Protein AF-A0A4Y8C756-F1 (afdb_monomer)

Solvent-accessible surface area (backbone atoms only — not comparable to full-atom values): 3636 Å² total; per-residue (Å²): 137,84,47,70,46,74,51,41,69,50,24,40,53,10,60,74,69,71,72,71,50,59,51,60,63,62,52,48,55,54,41,62,75,76,39,76,38,82,38,77,64,72,46,95,84,48,76,38,33,43,73,66,53,56,53,48,64,73,74,108

pLDDT: mean 98.23, std 1.29, range [90.75, 98.81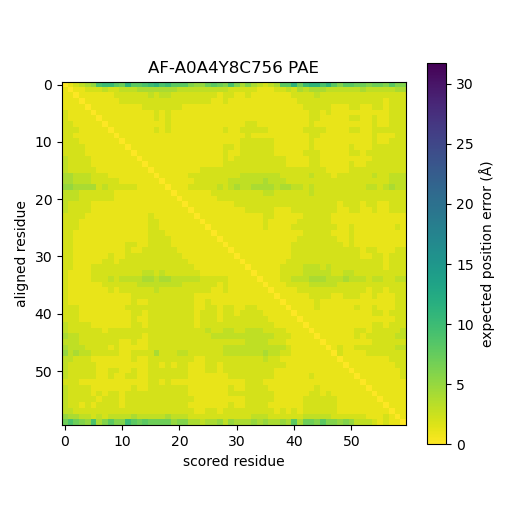]

Sequence (60 aa):
MLLGVNIDHIAVLRQARMVNDPDLLEAAFIAAKHGDQITLHVREDRRHAQDFDLENIIKF

Foldseek 3Di:
DFDEDEQQVQQLVCVVVVPCPPPSLVVLVVCVVPGDHYDYDCDPVNNGDHPVSVVSSVVD

Structure (mmCIF, N/CA/C/O backbone):
data_AF-A0A4Y8C756-F1
#
_entry.id   AF-A0A4Y8C756-F1
#
loop_
_atom_site.group_PDB
_atom_site.id
_atom_site.type_symbol
_atom_site.label_atom_id
_atom_site.label_alt_id
_atom_site.label_comp_id
_atom_site.label_asym_id
_atom_site.label_entity_id
_atom_site.label_seq_id
_atom_site.pdbx_PDB_ins_code
_atom_site.Cartn_x
_atom_site.Cartn_y
_atom_site.Cartn_z
_atom_site.occupancy
_atom_site.B_iso_or_equiv
_atom_site.auth_seq_id
_atom_site.auth_comp_id
_atom_site.auth_asym_id
_atom_site.auth_atom_id
_atom_site.pdbx_PDB_model_num
ATOM 1 N N . MET A 1 1 ? -20.870 -2.888 10.029 1.00 90.75 1 MET A N 1
ATOM 2 C CA . MET A 1 1 ? -20.062 -3.601 9.013 1.00 90.75 1 MET A CA 1
ATOM 3 C C . MET A 1 1 ? -18.711 -2.914 8.967 1.00 90.75 1 MET A C 1
ATOM 5 O O . MET A 1 1 ? -18.709 -1.711 9.185 1.00 90.75 1 MET A O 1
ATOM 9 N N . LEU A 1 2 ? -17.620 -3.648 8.743 1.00 97.75 2 LEU A N 1
ATOM 10 C CA . LEU A 1 2 ? -16.278 -3.070 8.599 1.00 97.75 2 LEU A CA 1
ATOM 11 C C . LEU A 1 2 ? -15.896 -2.994 7.115 1.00 97.75 2 LEU A C 1
ATOM 13 O O . LEU A 1 2 ? -16.320 -3.851 6.334 1.00 97.75 2 LEU A O 1
ATOM 17 N N . LEU A 1 3 ? -15.090 -2.002 6.745 1.00 98.50 3 LEU A N 1
ATOM 18 C CA . LEU A 1 3 ? -14.532 -1.806 5.413 1.00 98.50 3 LEU A CA 1
ATOM 19 C C . LEU A 1 3 ? -13.001 -1.867 5.458 1.00 98.50 3 LEU A C 1
ATOM 21 O O . LEU A 1 3 ? -12.339 -0.975 5.987 1.00 98.50 3 LEU A O 1
ATOM 25 N N . GLY A 1 4 ? -12.448 -2.907 4.834 1.00 98.62 4 GLY A N 1
ATOM 26 C CA . GLY A 1 4 ? -11.030 -2.980 4.503 1.00 98.62 4 GLY A CA 1
ATOM 27 C C . GLY A 1 4 ? -10.764 -2.387 3.121 1.00 98.62 4 GLY A C 1
ATOM 28 O O . GLY A 1 4 ? -11.404 -2.786 2.148 1.00 98.62 4 GLY A O 1
ATOM 29 N N . VAL A 1 5 ? -9.819 -1.454 3.019 1.00 98.81 5 VAL A N 1
ATOM 30 C CA . VAL A 1 5 ? -9.430 -0.822 1.751 1.00 98.81 5 VAL A CA 1
ATOM 31 C C . VAL A 1 5 ? -8.152 -1.474 1.234 1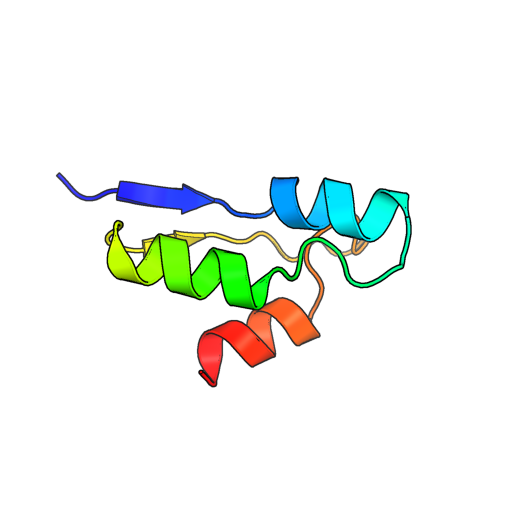.00 98.81 5 VAL A C 1
ATOM 33 O O . VAL A 1 5 ? -7.105 -1.383 1.875 1.00 98.81 5 VAL A O 1
ATOM 36 N N . ASN A 1 6 ? -8.228 -2.136 0.076 1.00 98.81 6 ASN A N 1
ATOM 37 C CA . ASN A 1 6 ? -7.042 -2.654 -0.604 1.00 98.81 6 ASN A CA 1
ATOM 38 C C . ASN A 1 6 ? -6.367 -1.544 -1.430 1.00 98.81 6 ASN A C 1
ATOM 40 O O . ASN A 1 6 ? -7.017 -0.929 -2.275 1.00 98.81 6 ASN A O 1
ATOM 44 N N . ILE A 1 7 ? -5.071 -1.312 -1.200 1.00 98.75 7 ILE A N 1
A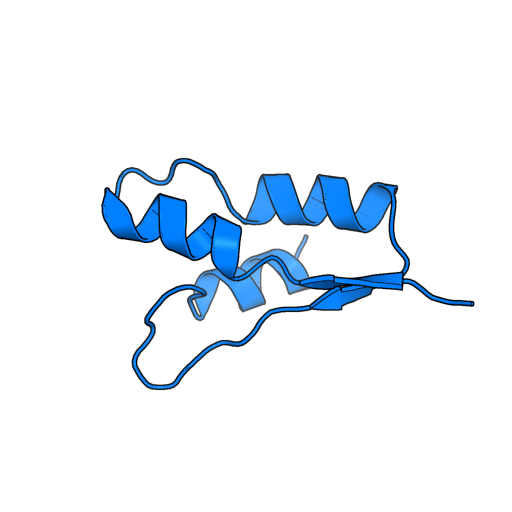TOM 45 C CA . ILE A 1 7 ? -4.290 -0.246 -1.854 1.00 98.75 7 ILE A CA 1
ATOM 46 C C . ILE A 1 7 ? -3.285 -0.749 -2.910 1.00 98.75 7 ILE A C 1
ATOM 48 O O . ILE A 1 7 ? -2.534 0.044 -3.471 1.00 98.75 7 ILE A O 1
ATOM 52 N N . ASP A 1 8 ? -3.295 -2.037 -3.267 1.00 98.69 8 ASP A N 1
ATOM 53 C CA . ASP A 1 8 ? -2.352 -2.648 -4.221 1.00 98.69 8 ASP A CA 1
ATOM 54 C C . ASP A 1 8 ? -2.326 -1.934 -5.581 1.00 98.69 8 ASP A C 1
ATOM 56 O O . ASP A 1 8 ? -1.274 -1.769 -6.200 1.00 98.69 8 ASP A O 1
ATOM 60 N N . HIS A 1 9 ? -3.483 -1.470 -6.052 1.00 98.69 9 HIS A N 1
ATOM 61 C CA . HIS A 1 9 ? -3.602 -0.821 -7.358 1.00 98.69 9 HIS A CA 1
ATOM 62 C C . HIS A 1 9 ? -3.028 0.604 -7.388 1.00 98.69 9 HIS A C 1
ATOM 64 O O . HIS A 1 9 ? -2.694 1.102 -8.462 1.00 98.69 9 HIS A O 1
ATOM 70 N N . ILE A 1 10 ? -2.838 1.244 -6.233 1.00 98.81 10 ILE A N 1
ATOM 71 C CA . ILE A 1 10 ? -2.098 2.509 -6.141 1.00 98.81 10 ILE A CA 1
ATOM 72 C C . ILE A 1 10 ? -0.616 2.231 -6.404 1.00 98.81 10 ILE A C 1
ATOM 74 O O . ILE A 1 10 ? 0.013 2.901 -7.224 1.00 98.81 10 ILE A O 1
ATOM 78 N N . ALA A 1 11 ? -0.084 1.151 -5.823 1.00 98.69 11 ALA A N 1
ATOM 79 C CA . ALA A 1 11 ? 1.271 0.701 -6.113 1.00 98.69 11 ALA A CA 1
ATOM 80 C C . ALA A 1 11 ? 1.442 0.255 -7.578 1.00 98.69 11 ALA A C 1
ATOM 82 O O . ALA A 1 11 ? 2.519 0.445 -8.132 1.00 98.69 11 ALA A O 1
ATOM 83 N N . VAL A 1 12 ? 0.403 -0.255 -8.256 1.00 98.75 12 VAL A N 1
ATOM 84 C CA . VAL A 1 12 ? 0.463 -0.508 -9.714 1.00 98.75 12 VAL A CA 1
ATOM 85 C C . VAL A 1 12 ? 0.776 0.776 -10.493 1.00 98.75 12 VAL A C 1
ATOM 87 O O . VAL A 1 12 ? 1.626 0.746 -11.383 1.00 98.75 12 VAL A O 1
ATOM 90 N N . LEU A 1 13 ? 0.144 1.907 -10.151 1.00 98.69 13 LEU A N 1
ATOM 91 C CA . LEU A 1 13 ? 0.438 3.200 -10.786 1.00 98.69 13 LEU A CA 1
ATOM 92 C C . LEU A 1 13 ? 1.876 3.646 -10.503 1.00 98.69 13 LEU A C 1
ATOM 94 O O . LEU A 1 13 ? 2.596 3.999 -11.438 1.00 98.69 13 LEU A O 1
ATOM 98 N N . ARG A 1 14 ? 2.317 3.541 -9.243 1.00 98.69 14 ARG A N 1
ATOM 99 C CA . ARG A 1 14 ? 3.690 3.873 -8.842 1.00 98.69 14 ARG A CA 1
ATOM 100 C C . ARG A 1 14 ? 4.721 3.045 -9.611 1.00 98.69 14 ARG A C 1
ATOM 102 O O . ARG A 1 14 ? 5.648 3.599 -10.205 1.00 98.69 14 ARG A O 1
ATOM 109 N N . GLN A 1 15 ? 4.553 1.721 -9.644 1.00 98.44 15 GLN A N 1
ATOM 110 C CA . GLN A 1 15 ? 5.489 0.799 -10.298 1.00 98.44 15 GLN A CA 1
ATOM 111 C C . GLN A 1 15 ? 5.495 0.947 -11.826 1.00 98.44 15 GLN A C 1
ATOM 113 O O . GLN A 1 15 ? 6.497 0.643 -12.466 1.00 98.44 15 GLN A O 1
ATOM 118 N N . ALA A 1 16 ? 4.417 1.457 -12.431 1.00 98.62 16 ALA A N 1
ATOM 119 C CA . ALA A 1 16 ? 4.374 1.692 -13.873 1.00 98.62 16 ALA A CA 1
ATOM 120 C C . ALA A 1 16 ? 5.366 2.773 -14.340 1.00 98.62 16 ALA A C 1
ATOM 122 O O . ALA A 1 16 ? 5.685 2.826 -15.531 1.00 98.62 16 ALA A O 1
ATOM 123 N N . ARG A 1 17 ? 5.813 3.660 -13.439 1.00 98.44 17 ARG A N 1
ATOM 124 C CA . ARG A 1 17 ? 6.707 4.783 -13.772 1.00 98.44 17 ARG A CA 1
ATOM 125 C C . ARG A 1 17 ? 7.942 4.894 -12.893 1.00 98.44 17 ARG A C 1
ATOM 127 O O . ARG A 1 17 ? 8.886 5.548 -13.316 1.00 98.44 17 ARG A O 1
ATOM 134 N N . MET A 1 18 ? 7.975 4.230 -11.740 1.00 97.75 18 MET A N 1
ATOM 135 C CA . MET A 1 18 ? 9.141 4.179 -10.851 1.00 97.75 18 MET A CA 1
ATOM 136 C C . MET A 1 18 ? 9.609 5.566 -10.377 1.00 97.75 18 MET A C 1
ATOM 138 O O . MET A 1 18 ? 10.802 5.806 -10.218 1.00 97.75 18 MET A O 1
ATOM 142 N N . VAL A 1 19 ? 8.665 6.482 -10.145 1.00 98.06 19 VAL A N 1
ATOM 143 C CA . VAL A 1 19 ? 8.931 7.875 -9.723 1.00 98.06 19 VAL A CA 1
ATOM 144 C C . VAL A 1 19 ? 8.471 8.180 -8.292 1.00 98.06 19 VAL A C 1
ATOM 146 O O . VAL A 1 19 ? 8.438 9.338 -7.899 1.00 98.06 19 VAL A O 1
ATOM 149 N N . ASN A 1 20 ? 8.119 7.150 -7.513 1.00 97.94 20 ASN A N 1
ATOM 150 C CA . ASN A 1 20 ? 7.491 7.284 -6.189 1.00 97.94 20 ASN A CA 1
ATOM 151 C C . ASN A 1 20 ? 6.224 8.163 -6.184 1.00 97.94 20 ASN A C 1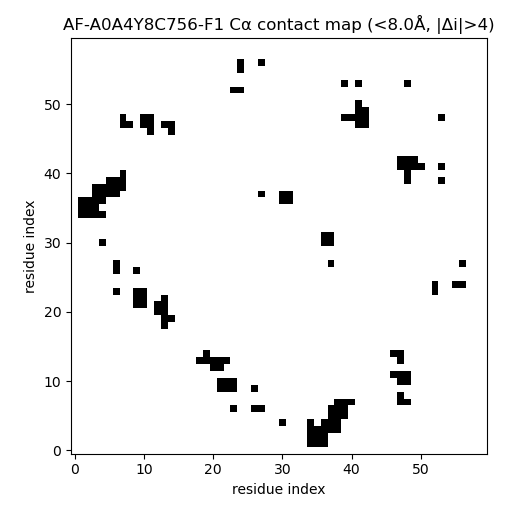
ATOM 153 O O . ASN A 1 20 ? 5.959 8.876 -5.225 1.00 97.94 20 ASN A O 1
ATOM 157 N N . ASP A 1 21 ? 5.453 8.119 -7.270 1.00 98.19 21 ASP A N 1
ATOM 158 C CA . ASP A 1 21 ? 4.189 8.838 -7.396 1.00 98.19 21 ASP A CA 1
ATOM 159 C C . ASP A 1 21 ? 3.174 7.934 -8.119 1.00 98.19 21 ASP A C 1
ATOM 161 O O . ASP A 1 21 ? 3.474 7.452 -9.223 1.00 98.19 21 ASP A O 1
ATOM 165 N N . PRO A 1 22 ? 2.014 7.634 -7.509 1.00 98.50 22 PRO A N 1
ATOM 166 C CA . PRO A 1 22 ? 1.602 8.016 -6.149 1.00 98.50 22 PRO A CA 1
ATOM 167 C C . PRO A 1 22 ? 2.416 7.333 -5.037 1.00 98.50 22 PRO A C 1
ATOM 169 O O . PRO A 1 22 ? 2.863 6.191 -5.190 1.00 98.50 22 PRO A O 1
ATOM 172 N N . ASP A 1 23 ? 2.564 8.018 -3.899 1.00 98.31 23 ASP A N 1
ATOM 173 C CA . ASP A 1 23 ? 3.126 7.439 -2.675 1.00 98.31 23 ASP A CA 1
ATOM 174 C C . ASP A 1 23 ? 2.075 6.560 -1.972 1.00 98.31 23 ASP A C 1
ATOM 176 O O . ASP A 1 23 ? 0.931 6.963 -1.729 1.00 98.31 23 ASP A O 1
ATOM 180 N N . LEU A 1 24 ? 2.456 5.323 -1.655 1.00 98.50 24 LEU A N 1
ATOM 181 C CA . LEU A 1 24 ? 1.548 4.349 -1.059 1.00 98.50 24 LEU A CA 1
ATOM 182 C C . LEU A 1 24 ? 1.268 4.631 0.425 1.00 98.50 24 LEU A C 1
ATOM 184 O O . LEU A 1 24 ? 0.187 4.293 0.909 1.00 98.50 24 LEU A O 1
ATOM 188 N N . LEU A 1 25 ? 2.201 5.267 1.137 1.00 98.62 25 LEU A N 1
ATOM 189 C CA . LEU A 1 25 ? 2.030 5.635 2.541 1.00 98.62 25 LEU A CA 1
ATOM 190 C C . LEU A 1 25 ? 1.019 6.780 2.689 1.00 98.62 25 LEU A C 1
ATOM 192 O O . LEU A 1 25 ? 0.177 6.749 3.586 1.00 98.62 25 LEU A O 1
ATOM 196 N N . GLU A 1 26 ? 1.023 7.746 1.767 1.00 98.62 26 GLU A N 1
ATOM 197 C CA . GLU A 1 26 ? -0.008 8.793 1.733 1.00 98.62 26 GLU A CA 1
ATOM 198 C C . GLU A 1 26 ? -1.407 8.192 1.541 1.00 98.62 26 GLU A C 1
ATOM 200 O O . GLU A 1 26 ? -2.348 8.529 2.266 1.00 98.62 26 GLU A O 1
ATOM 205 N N . ALA A 1 27 ? -1.543 7.238 0.617 1.00 98.62 27 ALA A N 1
ATOM 206 C CA . ALA A 1 27 ? -2.795 6.520 0.415 1.00 98.62 27 ALA A CA 1
ATOM 207 C C . ALA A 1 27 ? -3.224 5.709 1.648 1.00 98.62 27 ALA A C 1
ATOM 209 O O . ALA A 1 27 ? -4.413 5.673 1.976 1.00 98.62 27 ALA A O 1
ATOM 210 N N . ALA A 1 28 ? -2.270 5.090 2.348 1.00 98.62 28 ALA A N 1
ATOM 211 C CA . ALA A 1 28 ? -2.525 4.380 3.594 1.00 98.62 28 ALA A CA 1
ATOM 212 C C . ALA A 1 28 ? -3.087 5.318 4.676 1.00 98.62 28 ALA A C 1
ATOM 214 O O . ALA A 1 28 ? -4.090 4.972 5.294 1.00 98.62 28 ALA A O 1
ATOM 215 N N . PHE 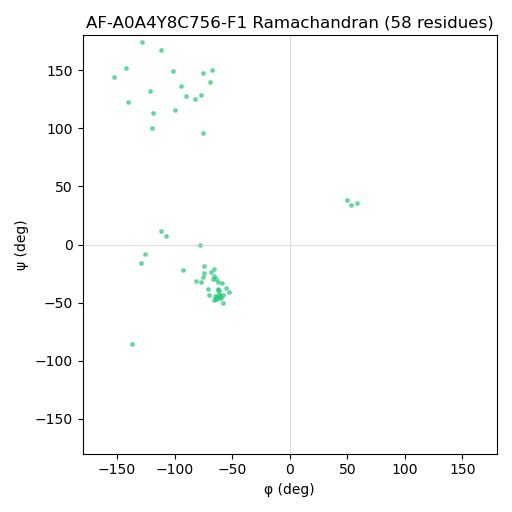A 1 29 ? -2.547 6.531 4.848 1.00 98.62 29 PHE A N 1
ATOM 216 C CA . PHE A 1 29 ? -3.104 7.506 5.799 1.00 98.62 29 PHE A CA 1
ATOM 217 C C . PHE A 1 29 ? -4.533 7.931 5.452 1.00 98.62 29 PHE A C 1
ATOM 219 O O . PHE A 1 29 ? -5.376 8.073 6.342 1.00 98.62 29 PHE A O 1
ATOM 226 N N . ILE A 1 30 ? -4.837 8.108 4.164 1.00 98.62 30 ILE A N 1
ATOM 227 C CA . ILE A 1 30 ? -6.200 8.416 3.714 1.00 98.62 30 ILE A CA 1
ATOM 228 C C . ILE A 1 30 ? -7.137 7.245 4.039 1.00 98.62 30 ILE A C 1
ATOM 230 O O . ILE A 1 30 ? -8.213 7.455 4.600 1.00 98.62 30 ILE A O 1
ATOM 234 N N . ALA A 1 31 ? -6.724 6.012 3.735 1.00 98.44 31 ALA A N 1
ATOM 235 C CA . ALA A 1 31 ? -7.499 4.816 4.040 1.00 98.44 31 ALA A CA 1
ATOM 236 C C . ALA A 1 31 ? -7.700 4.629 5.553 1.00 98.44 31 ALA A C 1
ATOM 238 O O . ALA A 1 31 ? -8.822 4.380 5.977 1.00 98.44 31 ALA A O 1
ATOM 239 N N . ALA A 1 32 ? -6.667 4.832 6.375 1.00 97.94 32 ALA A N 1
ATOM 240 C CA . ALA A 1 32 ? -6.750 4.751 7.835 1.00 97.94 32 ALA A CA 1
ATOM 241 C C . ALA A 1 32 ? -7.709 5.788 8.438 1.00 97.94 32 ALA A C 1
ATOM 243 O O . ALA A 1 32 ? -8.354 5.533 9.450 1.00 97.94 32 ALA A O 1
ATOM 244 N N . LYS A 1 33 ? -7.829 6.966 7.814 1.00 98.50 33 LYS A N 1
ATOM 245 C CA . LYS A 1 33 ? -8.748 8.019 8.263 1.00 98.50 33 LYS A CA 1
ATOM 246 C C . LYS A 1 33 ? -10.218 7.714 7.950 1.00 98.50 33 LYS A C 1
ATOM 248 O O . LYS A 1 33 ? -11.102 8.271 8.601 1.00 98.50 33 LYS A O 1
ATOM 253 N N . HIS A 1 34 ? -10.489 6.889 6.938 1.00 98.50 34 HIS A N 1
ATOM 254 C CA . HIS A 1 34 ? -11.831 6.721 6.367 1.00 98.50 34 HIS A CA 1
ATOM 255 C C . HIS A 1 34 ? -12.341 5.271 6.315 1.00 98.50 34 HIS A C 1
ATOM 257 O O . HIS A 1 34 ? -13.509 5.062 5.989 1.00 98.50 34 HIS A O 1
ATOM 263 N N . GLY A 1 35 ? -11.501 4.287 6.625 1.00 97.69 35 GLY A N 1
ATOM 264 C CA . GLY A 1 35 ? -11.829 2.866 6.671 1.00 97.69 35 GLY A CA 1
ATOM 265 C C . GLY A 1 35 ? -11.405 2.226 7.989 1.00 97.69 35 GLY A C 1
ATOM 266 O O . GLY A 1 35 ? -10.752 2.848 8.822 1.00 97.69 35 GLY A O 1
ATOM 267 N N . ASP A 1 36 ? -11.777 0.963 8.169 1.00 98.62 36 ASP A N 1
ATOM 268 C CA . ASP A 1 36 ? -11.510 0.222 9.406 1.00 98.62 36 ASP A CA 1
ATOM 269 C C . ASP A 1 36 ? -10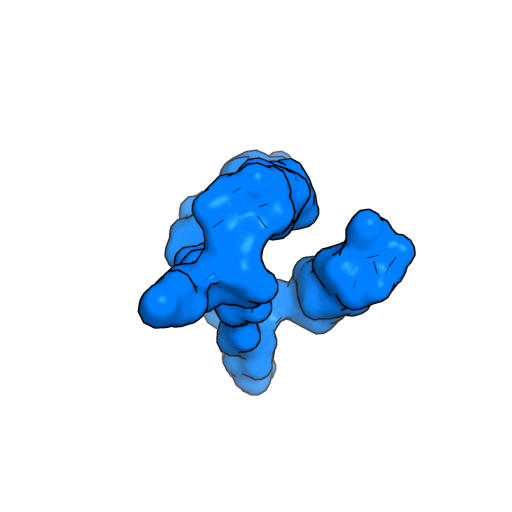.197 -0.573 9.340 1.00 98.62 36 ASP A C 1
ATOM 271 O O . ASP A 1 36 ? -9.633 -0.945 10.367 1.00 98.62 36 ASP A O 1
ATOM 275 N N . GLN A 1 37 ? -9.719 -0.870 8.126 1.00 98.62 37 GLN A N 1
ATOM 276 C CA . GLN A 1 37 ? -8.528 -1.681 7.885 1.00 98.62 37 GLN A CA 1
ATOM 277 C C . GLN A 1 37 ? -7.860 -1.308 6.553 1.00 98.62 37 GLN A C 1
ATOM 279 O O . GLN A 1 37 ? -8.530 -1.078 5.546 1.00 98.62 37 GLN A O 1
ATOM 284 N N . ILE A 1 38 ? -6.528 -1.350 6.518 1.00 98.75 38 ILE A N 1
ATOM 285 C CA . ILE A 1 38 ? -5.740 -1.322 5.278 1.00 98.75 38 ILE A CA 1
ATOM 286 C C . ILE A 1 38 ? -5.426 -2.760 4.857 1.00 98.75 38 ILE A C 1
ATOM 288 O O . ILE A 1 38 ? -5.075 -3.603 5.681 1.00 98.75 38 ILE A O 1
ATOM 292 N N .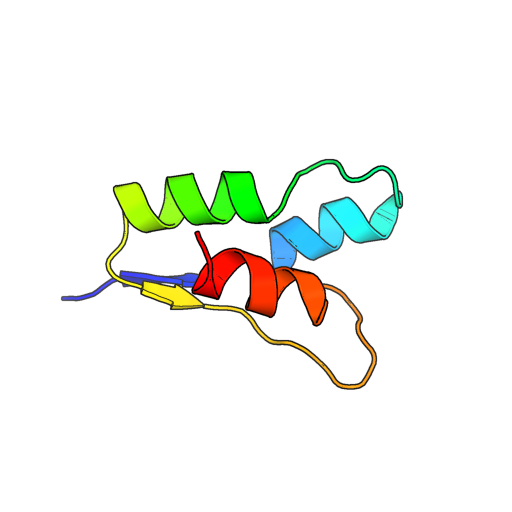 THR A 1 39 ? -5.561 -3.055 3.566 1.00 98.75 39 THR A N 1
ATOM 293 C CA . THR A 1 39 ? -5.199 -4.347 2.974 1.00 98.75 39 THR A CA 1
ATOM 294 C C . THR A 1 39 ? -4.146 -4.138 1.886 1.00 98.75 39 THR A C 1
ATOM 296 O O . THR A 1 39 ? -4.299 -3.284 1.017 1.00 98.75 39 THR A O 1
ATOM 299 N N . LEU A 1 40 ? -3.085 -4.938 1.911 1.00 98.56 40 LEU A N 1
ATOM 300 C CA . LEU A 1 40 ? -2.079 -5.009 0.852 1.00 98.56 40 LEU A CA 1
ATOM 301 C C . LEU A 1 40 ? -1.627 -6.454 0.659 1.00 98.56 40 LEU A C 1
ATOM 303 O O . LEU A 1 40 ? -1.642 -7.246 1.603 1.00 98.56 40 LEU A O 1
ATOM 307 N N . HIS A 1 41 ? -1.197 -6.785 -0.554 1.00 98.75 41 HIS A N 1
ATOM 308 C CA . HIS A 1 41 ? -0.646 -8.087 -0.895 1.00 98.75 41 HIS A CA 1
ATOM 309 C C . HIS A 1 41 ? 0.788 -7.932 -1.403 1.00 98.75 41 HIS A C 1
ATOM 311 O O . HIS A 1 41 ? 1.040 -7.637 -2.573 1.00 98.75 41 HIS A O 1
ATOM 317 N N . VAL A 1 42 ? 1.751 -8.209 -0.523 1.00 98.56 42 VAL A N 1
ATOM 318 C CA . VAL A 1 42 ? 3.164 -8.310 -0.900 1.00 98.56 42 VAL A CA 1
ATOM 319 C C . VAL A 1 42 ? 3.388 -9.636 -1.627 1.00 98.56 42 VAL A C 1
ATOM 321 O O . VAL A 1 42 ? 3.533 -10.694 -1.017 1.00 98.56 42 VAL A O 1
ATOM 324 N N . ARG A 1 43 ? 3.358 -9.590 -2.960 1.00 98.69 43 ARG A N 1
ATOM 325 C CA . ARG A 1 43 ? 3.570 -10.763 -3.819 1.00 98.69 43 ARG A CA 1
ATOM 326 C C . ARG A 1 43 ? 5.043 -11.144 -3.873 1.00 98.69 43 ARG A C 1
ATOM 328 O O . ARG A 1 43 ? 5.892 -10.259 -3.915 1.00 98.69 43 ARG A O 1
ATOM 335 N N . GLU A 1 44 ? 5.349 -12.434 -4.012 1.00 98.62 44 GLU A N 1
ATOM 336 C CA . GLU A 1 44 ? 6.719 -12.941 -4.221 1.00 98.62 44 GLU A CA 1
ATOM 337 C C . GLU A 1 44 ? 7.435 -12.262 -5.405 1.00 98.62 44 GLU A C 1
ATOM 339 O O . GLU A 1 44 ? 8.586 -11.863 -5.276 1.00 98.62 44 GLU A O 1
ATOM 344 N N . ASP A 1 45 ? 6.722 -12.026 -6.513 1.00 98.56 45 ASP A N 1
ATOM 345 C CA . ASP A 1 45 ? 7.246 -11.342 -7.708 1.00 98.56 45 ASP A CA 1
ATOM 346 C C . ASP A 1 45 ? 7.330 -9.809 -7.578 1.00 98.56 45 ASP A C 1
ATOM 348 O O . ASP A 1 45 ? 7.718 -9.139 -8.533 1.00 98.56 45 ASP A O 1
ATOM 352 N N . ARG A 1 46 ? 6.927 -9.246 -6.429 1.00 98.38 46 ARG A N 1
ATOM 353 C CA . ARG A 1 46 ? 6.939 -7.803 -6.129 1.00 98.38 46 ARG A CA 1
ATOM 354 C C . ARG A 1 46 ? 6.299 -6.943 -7.224 1.00 98.38 46 ARG A C 1
ATOM 356 O O . ARG A 1 46 ? 6.737 -5.830 -7.504 1.00 98.38 46 ARG A O 1
ATOM 363 N N . ARG A 1 47 ? 5.215 -7.440 -7.830 1.00 97.75 47 ARG A N 1
ATOM 364 C CA . ARG A 1 47 ? 4.523 -6.766 -8.942 1.00 97.75 47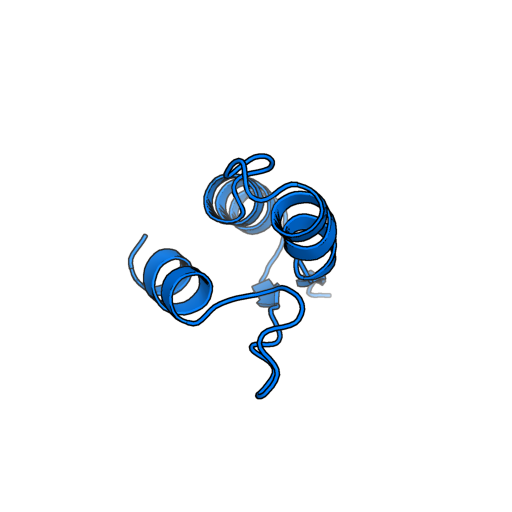 ARG A CA 1
ATOM 365 C C . ARG A 1 47 ? 3.999 -5.361 -8.614 1.00 97.75 47 ARG A C 1
ATOM 367 O O . ARG A 1 47 ? 3.942 -4.527 -9.511 1.00 97.75 47 ARG A O 1
ATOM 374 N N . HIS A 1 48 ? 3.571 -5.112 -7.375 1.00 98.06 48 HIS A N 1
ATOM 375 C CA . HIS A 1 48 ? 2.997 -3.831 -6.940 1.00 98.06 48 HIS A CA 1
ATOM 376 C C . HIS A 1 48 ? 3.541 -3.401 -5.572 1.00 98.06 48 HIS A C 1
ATOM 378 O O . HIS A 1 48 ? 4.526 -2.662 -5.519 1.00 98.06 48 HIS A O 1
ATOM 384 N N . ALA A 1 49 ? 2.928 -3.871 -4.484 1.00 98.25 49 ALA A N 1
ATOM 385 C CA . ALA A 1 49 ? 3.341 -3.567 -3.119 1.00 98.25 49 ALA A CA 1
ATOM 386 C C . ALA A 1 49 ? 4.690 -4.235 -2.808 1.00 98.25 49 ALA A C 1
ATOM 388 O O . ALA A 1 49 ? 4.948 -5.367 -3.232 1.00 98.25 49 ALA A O 1
ATOM 389 N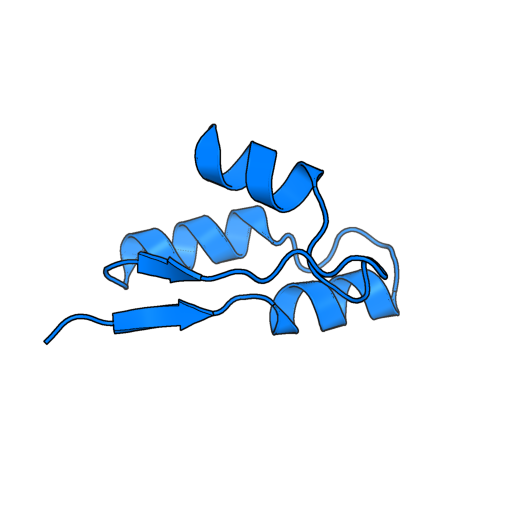 N . GLN A 1 50 ? 5.545 -3.514 -2.092 1.00 98.56 50 GLN A N 1
ATOM 390 C CA . GLN A 1 50 ? 6.916 -3.887 -1.756 1.00 98.56 50 GLN A CA 1
ATOM 391 C C . GLN A 1 50 ? 7.056 -4.167 -0.256 1.00 98.56 50 GLN A C 1
ATOM 393 O O . GLN A 1 50 ? 6.187 -3.818 0.540 1.00 98.56 50 GLN A O 1
ATOM 398 N N . ASP A 1 51 ? 8.178 -4.757 0.154 1.00 98.69 51 ASP A N 1
ATOM 399 C CA . ASP A 1 51 ? 8.440 -5.022 1.576 1.00 98.69 51 ASP A CA 1
ATOM 400 C C . ASP A 1 51 ? 8.503 -3.729 2.399 1.00 98.69 51 ASP A C 1
ATOM 402 O O . ASP A 1 51 ? 7.937 -3.657 3.488 1.00 98.69 51 ASP A O 1
ATOM 406 N N . PHE A 1 52 ? 9.118 -2.680 1.839 1.00 98.31 52 PHE A N 1
ATOM 407 C CA . PHE A 1 52 ? 9.197 -1.374 2.493 1.00 98.31 52 PHE A CA 1
ATOM 408 C C . PHE A 1 52 ? 7.822 -0.712 2.642 1.00 98.31 52 PHE A C 1
ATOM 410 O O . PHE A 1 52 ? 7.627 0.063 3.570 1.00 98.31 52 PHE A O 1
ATOM 417 N N . ASP A 1 53 ? 6.860 -1.016 1.762 1.00 98.56 53 ASP A N 1
ATOM 418 C CA . ASP A 1 53 ? 5.496 -0.501 1.892 1.00 98.56 53 ASP A CA 1
ATOM 419 C C . ASP A 1 53 ? 4.837 -1.067 3.151 1.00 98.56 53 ASP A C 1
ATOM 421 O O . ASP A 1 53 ? 4.282 -0.322 3.955 1.00 98.56 53 ASP A O 1
ATOM 425 N N . LEU A 1 54 ? 4.944 -2.386 3.345 1.00 98.62 54 LEU A N 1
ATOM 426 C CA . LEU A 1 54 ? 4.431 -3.062 4.534 1.00 98.62 54 LEU A CA 1
ATOM 427 C C . LEU A 1 54 ? 5.122 -2.554 5.802 1.00 98.62 54 LEU A C 1
ATOM 429 O O . LEU A 1 54 ? 4.456 -2.263 6.793 1.00 98.62 54 LEU A O 1
ATOM 433 N N . GLU A 1 55 ? 6.448 -2.433 5.766 1.00 98.69 55 GLU A N 1
ATOM 434 C CA . GLU A 1 55 ? 7.234 -1.922 6.887 1.00 98.69 55 GLU A CA 1
ATOM 435 C C . GLU A 1 55 ? 6.825 -0.492 7.262 1.00 98.69 55 GLU A C 1
ATOM 437 O O . GLU A 1 55 ? 6.601 -0.212 8.440 1.00 98.69 55 GLU A O 1
ATOM 442 N N . ASN A 1 56 ? 6.679 0.397 6.277 1.00 98.38 56 ASN A N 1
ATOM 443 C CA . ASN A 1 56 ? 6.290 1.785 6.506 1.00 98.38 56 ASN A CA 1
ATOM 444 C C . ASN A 1 56 ? 4.873 1.891 7.080 1.00 98.38 56 ASN A C 1
ATOM 446 O O . ASN A 1 56 ? 4.681 2.610 8.053 1.00 98.38 56 ASN A O 1
ATOM 450 N N . ILE A 1 57 ? 3.910 1.141 6.536 1.00 98.25 57 ILE A N 1
ATOM 451 C CA . ILE A 1 57 ? 2.510 1.160 6.999 1.00 98.25 57 ILE A CA 1
ATOM 452 C C . ILE A 1 57 ? 2.364 0.595 8.421 1.00 98.25 57 ILE A C 1
ATOM 454 O O . ILE A 1 57 ? 1.464 0.989 9.151 1.00 98.25 57 ILE A O 1
ATOM 458 N N . ILE A 1 58 ? 3.219 -0.343 8.838 1.00 98.19 58 ILE A N 1
ATOM 459 C CA . ILE A 1 58 ? 3.199 -0.861 10.217 1.00 98.19 58 ILE A CA 1
ATOM 460 C C . ILE A 1 58 ? 3.855 0.125 11.195 1.00 98.19 58 ILE A C 1
ATOM 462 O O . ILE A 1 58 ? 3.490 0.165 12.371 1.00 98.19 58 ILE A O 1
ATOM 466 N N . LYS A 1 59 ? 4.860 0.880 10.739 1.00 98.06 59 LYS A N 1
ATOM 467 C CA . LYS A 1 59 ? 5.643 1.789 11.585 1.00 98.06 59 LYS A CA 1
ATOM 468 C C . LYS A 1 59 ? 4.975 3.138 11.838 1.00 98.06 59 LYS A C 1
ATOM 470 O O . LYS A 1 59 ? 5.247 3.722 12.889 1.00 98.06 59 LYS A O 1
ATOM 475 N N . PHE A 1 60 ? 4.189 3.638 10.888 1.00 92.25 60 PHE A N 1
ATOM 476 C CA . PHE A 1 60 ? 3.595 4.978 10.904 1.00 92.25 60 PHE A CA 1
ATOM 477 C C . PHE A 1 60 ? 2.073 4.915 10.826 1.00 92.25 60 PHE A C 1
ATOM 479 O O . PHE A 1 60 ? 1.434 5.721 11.539 1.00 92.25 60 PHE A O 1
#

Nearest PDB structures (foldseek):
  3o6c-assembly1_A  TM=1.009E+00  e=1.254E-07  Campylobacter jejuni subsp. jejuni NCTC 11168 = ATCC 700819
  1ho1-assembly1_C  TM=9.719E-01  e=1.562E-05  Escherichia coli
  3f4n-assembly2_C  TM=9.652E-01  e=4.043E-05  Yersinia pestis
  6rg0-assembly2_B  TM=9.617E-01  e=6.506E-05  Escherichia coli K-12
  3gk0-assembly1_A  TM=9.699E-01  e=1.470E-04  Burkholderia pseudomallei 1710b

Secondary structure (DSSP, 8-state):
---EEE-HHHHHHHHTTTS--S-HHHHHHHHHHHSSEEE----TT-SS--HHHHHHHHH-

Mean predicted aligned error: 1.73 Å

Radius of gyration: 11.14 Å; Cα contacts (8 Å, |Δi|>4): 76; chains: 1; bounding box: 29×22×26 Å